Protein AF-A0A959SNE9-F1 (afdb_monomer_lite)

Secondary structure (DSSP, 8-state):
-BHHHHHTSPP-S--EEEEE-TT--EEEEEEHHHHHH--TT--HHHH-B---EEETTSBHHHHHHHHHHSGGG--EEEEETTEEEEEE-HHHHHHHHHHHHHHHHHHHHHHHHHHHHHHHHHHHHHHHHHHHTT-

Foldseek 3Di:
DFLLVLVPDDDDDDQKDWDADPVRHTQAMAGPVCVVVDDPPDDPNNRGDHAAEDERRDDLVVVVVSLVVTVVSDWYFYDDPNDGDDIHGPVSSVVVVVVVVVVVVVVVVVVVVVVVVVVVVVVVVVVVVVVVVVD

Structure (mmCIF, N/CA/C/O backbone):
data_AF-A0A959SNE9-F1
#
_entry.id   AF-A0A959SNE9-F1
#
loop_
_atom_site.group_PDB
_atom_site.id
_atom_site.type_symbol
_atom_site.label_atom_id
_atom_site.label_alt_id
_atom_site.label_comp_id
_atom_site.label_asym_id
_atom_site.label_entity_id
_atom_site.label_seq_id
_atom_site.pdbx_PDB_ins_code
_atom_site.Cartn_x
_atom_site.Cartn_y
_atom_site.Cartn_z
_atom_site.occupancy
_atom_site.B_iso_or_equiv
_atom_site.auth_seq_id
_atom_site.auth_comp_id
_atom_site.auth_asym_id
_atom_site.auth_atom_id
_atom_site.pdbx_PDB_model_num
ATOM 1 N N . LEU A 1 1 ? 5.158 0.482 -13.108 1.00 67.75 1 LEU A N 1
ATOM 2 C CA . LEU A 1 1 ? 5.153 -0.138 -11.775 1.00 67.75 1 LEU A CA 1
ATOM 3 C C . LEU A 1 1 ? 3.877 0.303 -11.096 1.00 67.75 1 LEU A C 1
ATOM 5 O O . LEU A 1 1 ? 3.737 1.492 -10.814 1.00 67.75 1 LEU A O 1
ATOM 9 N N . THR A 1 2 ? 2.923 -0.614 -11.013 1.00 77.50 2 THR A N 1
ATOM 10 C CA . THR A 1 2 ? 1.593 -0.385 -10.426 1.00 77.50 2 THR A CA 1
ATOM 11 C C . THR A 1 2 ? 1.615 -0.739 -8.943 1.00 77.50 2 THR A C 1
ATOM 13 O O . THR A 1 2 ? 2.477 -1.502 -8.500 1.00 77.50 2 THR A O 1
ATOM 16 N N . VAL A 1 3 ? 0.676 -0.206 -8.159 1.00 68.12 3 VAL A N 1
ATOM 17 C CA . VAL A 1 3 ? 0.550 -0.550 -6.728 1.00 68.12 3 VAL A CA 1
ATOM 18 C C . VAL A 1 3 ? 0.358 -2.061 -6.537 1.00 68.12 3 VAL A C 1
ATOM 20 O O . VAL A 1 3 ? 0.965 -2.660 -5.647 1.00 68.12 3 VAL A O 1
ATOM 23 N N . ARG A 1 4 ? -0.390 -2.708 -7.439 1.00 73.94 4 ARG A N 1
ATOM 24 C CA . ARG A 1 4 ? -0.604 -4.163 -7.440 1.00 73.94 4 ARG A CA 1
ATOM 25 C C . ARG A 1 4 ? 0.695 -4.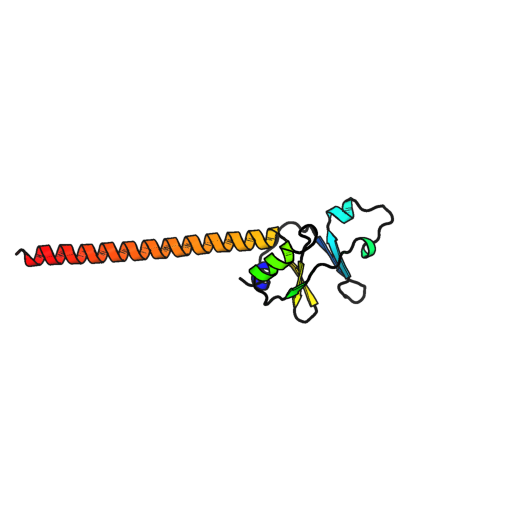975 -7.517 1.00 73.94 4 ARG A C 1
ATOM 27 O O . ARG A 1 4 ? 0.839 -5.970 -6.814 1.00 73.94 4 ARG A O 1
ATOM 34 N N . GLU A 1 5 ? 1.657 -4.547 -8.335 1.00 74.25 5 GLU A N 1
ATOM 35 C CA . GLU A 1 5 ? 2.962 -5.220 -8.461 1.00 74.25 5 GLU A CA 1
ATOM 36 C C . GLU A 1 5 ? 3.803 -5.116 -7.180 1.00 74.25 5 GLU A C 1
ATOM 38 O O . GLU A 1 5 ? 4.604 -6.005 -6.894 1.00 74.25 5 GLU A O 1
ATOM 43 N N . VAL A 1 6 ? 3.628 -4.042 -6.403 1.00 68.19 6 VAL A N 1
ATOM 44 C CA . VAL A 1 6 ? 4.337 -3.839 -5.132 1.00 68.19 6 VAL A CA 1
ATOM 45 C C . VAL A 1 6 ? 3.750 -4.719 -4.029 1.00 68.19 6 VAL A C 1
ATOM 47 O O . VAL A 1 6 ? 4.515 -5.316 -3.275 1.00 68.19 6 VAL A O 1
ATOM 50 N N . LEU A 1 7 ? 2.420 -4.854 -3.974 1.00 66.88 7 LEU A N 1
ATOM 51 C CA . LEU A 1 7 ? 1.730 -5.731 -3.017 1.00 66.88 7 LEU A CA 1
ATOM 52 C C . LEU A 1 7 ? 2.043 -7.219 -3.225 1.00 66.88 7 LEU A C 1
ATOM 54 O O . LEU A 1 7 ? 2.102 -7.973 -2.261 1.00 66.88 7 LEU A O 1
ATOM 58 N N . ALA A 1 8 ? 2.274 -7.646 -4.470 1.00 70.69 8 ALA A N 1
ATOM 59 C CA . ALA A 1 8 ? 2.594 -9.039 -4.792 1.00 70.69 8 ALA A CA 1
ATOM 60 C C . ALA A 1 8 ? 4.011 -9.472 -4.357 1.00 70.69 8 ALA A C 1
ATOM 62 O O . ALA A 1 8 ? 4.352 -10.653 -4.436 1.00 70.69 8 ALA A O 1
ATOM 63 N N . SER A 1 9 ? 4.863 -8.537 -3.924 1.00 61.34 9 SER A N 1
ATOM 64 C CA . SER A 1 9 ? 6.197 -8.852 -3.412 1.00 61.34 9 SER A CA 1
ATOM 65 C C . SER A 1 9 ? 6.105 -9.251 -1.933 1.00 61.34 9 SER A C 1
ATOM 67 O O . SER A 1 9 ? 5.523 -8.494 -1.159 1.00 61.34 9 SER A O 1
ATOM 69 N N . PRO A 1 10 ? 6.725 -10.364 -1.489 1.00 48.47 10 PRO A N 1
ATOM 70 C CA . PRO A 1 10 ? 6.678 -10.768 -0.085 1.00 48.47 10 PRO A CA 1
ATOM 71 C C . PRO A 1 10 ? 7.257 -9.654 0.798 1.00 48.47 10 PRO A C 1
ATOM 73 O O . PRO A 1 10 ? 8.414 -9.244 0.635 1.00 48.47 10 PRO A O 1
ATOM 76 N N . ALA A 1 11 ? 6.423 -9.111 1.685 1.00 53.44 11 ALA A N 1
ATOM 77 C CA . ALA A 1 11 ? 6.784 -8.005 2.556 1.00 53.44 11 ALA A CA 1
ATOM 78 C C . ALA A 1 11 ? 7.439 -8.507 3.851 1.00 53.44 11 ALA A C 1
ATOM 80 O O . ALA A 1 11 ? 7.128 -9.578 4.366 1.00 53.44 11 ALA A O 1
ATOM 81 N N . ALA A 1 12 ? 8.390 -7.703 4.330 1.00 55.19 12 ALA A N 1
ATOM 82 C CA . ALA A 1 12 ? 9.083 -7.864 5.601 1.00 55.19 12 ALA A CA 1
ATOM 83 C C . ALA A 1 12 ? 8.156 -7.546 6.796 1.00 55.19 12 ALA A C 1
ATOM 85 O O . ALA A 1 12 ? 6.993 -7.217 6.585 1.00 55.19 12 ALA A O 1
ATOM 86 N N . ALA A 1 13 ? 8.713 -7.662 8.012 1.00 55.31 13 ALA A N 1
ATOM 87 C CA . ALA A 1 13 ? 8.121 -7.404 9.332 1.00 55.31 13 ALA A CA 1
ATOM 88 C C . ALA A 1 13 ? 6.814 -6.582 9.333 1.00 55.31 13 ALA A C 1
ATOM 90 O O . ALA A 1 13 ? 6.756 -5.461 8.828 1.00 55.31 13 ALA A O 1
ATOM 91 N N . GLN A 1 14 ? 5.764 -7.173 9.906 1.00 65.31 14 GLN A N 1
ATOM 92 C CA . GLN A 1 14 ? 4.437 -6.573 9.995 1.00 65.31 14 GLN A CA 1
ATOM 93 C C . GLN A 1 14 ? 4.425 -5.487 11.076 1.00 65.31 14 GLN A C 1
ATOM 95 O O . GLN A 1 14 ? 4.247 -5.796 12.245 1.00 65.31 14 GLN A O 1
ATOM 100 N N . ASP A 1 15 ? 4.612 -4.225 10.693 1.00 79.94 15 ASP A N 1
ATOM 101 C CA . ASP A 1 15 ? 4.585 -3.092 11.637 1.00 79.94 15 ASP A CA 1
ATOM 102 C C . ASP A 1 15 ? 3.178 -2.497 11.840 1.00 79.94 15 ASP A C 1
ATOM 104 O O . ASP A 1 15 ? 2.982 -1.646 12.708 1.00 79.94 15 ASP A O 1
ATOM 108 N N . HIS A 1 16 ? 2.203 -2.919 11.030 1.00 85.00 16 HIS A N 1
ATOM 109 C CA . HIS A 1 16 ? 0.843 -2.380 11.002 1.00 85.00 16 HIS A CA 1
ATOM 110 C C . HIS A 1 16 ? -0.186 -3.508 10.900 1.00 85.00 16 HIS A C 1
ATOM 112 O O . HIS A 1 16 ? 0.062 -4.517 10.238 1.00 85.00 16 HIS A O 1
ATOM 118 N N . LEU A 1 17 ? -1.344 -3.307 11.524 1.00 84.44 17 LEU A N 1
ATOM 119 C CA . LEU A 1 17 ? -2.475 -4.230 11.547 1.00 84.44 17 LEU A CA 1
ATOM 120 C C . LEU A 1 17 ? -3.724 -3.537 10.996 1.00 84.44 17 LEU A C 1
ATOM 122 O O . LEU A 1 17 ? -3.950 -2.356 11.261 1.00 84.44 17 LEU A O 1
ATOM 126 N N . PHE A 1 18 ? -4.535 -4.285 10.251 1.00 86.94 18 PHE A N 1
ATOM 127 C CA . PHE A 1 18 ? -5.864 -3.841 9.836 1.00 86.94 18 PHE A CA 1
ATOM 128 C C . PHE A 1 18 ? -6.858 -4.089 10.967 1.00 86.94 18 PHE A C 1
ATOM 130 O O . PHE A 1 18 ? -6.847 -5.156 11.581 1.00 86.94 18 PHE A O 1
ATOM 137 N N . VAL A 1 19 ? -7.718 -3.110 11.214 1.00 86.19 19 VAL A N 1
ATOM 138 C CA . VAL A 1 19 ? -8.857 -3.225 12.119 1.00 86.19 19 VAL A CA 1
ATOM 139 C C . VAL A 1 19 ? -10.106 -3.354 11.259 1.00 86.19 19 VAL A C 1
ATOM 141 O O . VAL A 1 19 ? -10.340 -2.538 10.362 1.00 86.19 19 VAL A O 1
ATOM 144 N N . VAL A 1 20 ? -10.863 -4.417 11.505 1.00 86.50 20 VAL A N 1
ATOM 145 C CA . VAL A 1 20 ? -12.131 -4.712 10.839 1.00 86.50 20 VAL A CA 1
ATOM 146 C C . VAL A 1 20 ? -13.198 -4.975 11.892 1.00 86.50 20 VAL A C 1
ATOM 148 O O . VAL A 1 20 ? -12.875 -5.463 12.979 1.00 86.50 20 VAL A O 1
ATOM 151 N N . ASP A 1 21 ? -14.443 -4.645 11.573 1.00 85.69 21 ASP A N 1
ATOM 152 C CA . ASP A 1 21 ? -15.588 -4.956 12.424 1.00 85.69 21 ASP A CA 1
ATOM 153 C C . ASP A 1 21 ? -16.030 -6.430 12.284 1.00 85.69 21 ASP A C 1
ATOM 155 O O . ASP A 1 21 ? -15.456 -7.220 11.527 1.00 85.69 21 ASP A O 1
ATOM 159 N N . GLU A 1 22 ? -17.071 -6.818 13.027 1.00 85.12 22 GLU A N 1
ATOM 160 C CA . GLU A 1 22 ? -17.652 -8.169 12.968 1.00 85.12 22 GLU A CA 1
ATOM 161 C C . GLU A 1 22 ? -18.288 -8.507 11.605 1.00 85.12 22 GLU A C 1
ATOM 163 O O . GLU A 1 22 ? -18.509 -9.681 11.304 1.00 85.12 22 GLU A O 1
ATOM 168 N N . ALA A 1 23 ? -18.577 -7.498 10.780 1.00 85.31 23 ALA A N 1
ATOM 169 C CA . ALA A 1 23 ? -19.104 -7.626 9.425 1.00 85.31 23 ALA A CA 1
ATOM 170 C C . ALA A 1 23 ? -17.997 -7.573 8.351 1.00 85.31 23 ALA A C 1
ATOM 172 O O . ALA A 1 23 ? -18.307 -7.454 7.164 1.00 85.31 23 ALA A O 1
ATOM 173 N N . GLU A 1 24 ? -16.725 -7.672 8.755 1.00 78.56 24 GLU A N 1
ATOM 174 C CA . GLU A 1 24 ? -15.536 -7.550 7.901 1.00 78.56 24 GLU A CA 1
ATOM 175 C C . GLU A 1 24 ? -15.385 -6.172 7.223 1.00 78.56 24 GLU A C 1
ATOM 177 O O . GLU A 1 24 ? -14.611 -6.012 6.273 1.00 78.56 24 GLU A O 1
ATOM 182 N N . ALA A 1 25 ? -16.084 -5.145 7.710 1.00 84.31 25 ALA A N 1
ATOM 183 C CA . ALA A 1 25 ? -15.916 -3.782 7.240 1.00 84.31 25 ALA A CA 1
ATOM 184 C C . ALA A 1 25 ? -14.621 -3.185 7.798 1.00 84.31 25 ALA A C 1
ATOM 186 O O . ALA A 1 25 ? -14.300 -3.297 8.979 1.00 84.31 25 ALA A O 1
ATOM 187 N N . PHE A 1 26 ? -13.860 -2.529 6.927 1.00 86.06 26 PHE A N 1
ATOM 188 C CA . PHE A 1 26 ? -12.593 -1.906 7.285 1.00 86.06 26 PHE A CA 1
ATOM 189 C C . PHE A 1 26 ? -12.802 -0.637 8.124 1.00 86.06 26 PHE A C 1
ATOM 191 O O . PHE A 1 26 ? -13.356 0.347 7.632 1.00 86.06 26 PHE A O 1
ATOM 198 N N . GLU A 1 27 ? -12.302 -0.642 9.362 1.00 87.12 27 GLU A N 1
ATOM 199 C CA . GLU A 1 27 ? -12.416 0.485 10.300 1.00 87.12 27 GLU A CA 1
ATOM 200 C C . GLU A 1 27 ? -11.135 1.325 10.399 1.00 87.12 27 GLU A C 1
ATOM 202 O O . GLU A 1 27 ? -11.187 2.494 10.781 1.00 87.12 27 GLU A O 1
ATOM 207 N N . GLY A 1 28 ? -9.978 0.772 10.024 1.00 88.00 28 GLY A N 1
ATOM 208 C CA . GLY A 1 28 ? -8.731 1.531 9.973 1.00 88.00 28 GLY A CA 1
ATOM 209 C C . GLY A 1 28 ? -7.478 0.687 10.154 1.00 88.00 28 GLY A C 1
ATOM 210 O O . GLY A 1 28 ? -7.490 -0.540 10.064 1.00 88.00 28 GLY A O 1
ATOM 211 N N . VAL A 1 29 ? -6.359 1.364 10.395 1.00 89.56 29 VAL A N 1
ATOM 212 C CA . VAL A 1 29 ? -5.046 0.743 10.594 1.00 89.56 29 VAL A CA 1
ATOM 213 C C . VAL A 1 29 ? -4.482 1.182 11.932 1.00 89.56 29 VAL A C 1
ATOM 215 O O . VAL A 1 29 ? -4.576 2.352 12.296 1.00 89.56 29 VAL A O 1
ATOM 218 N N . VAL A 1 30 ? -3.854 0.248 12.641 1.00 89.31 30 VAL A N 1
ATOM 219 C CA . VAL A 1 30 ? -3.115 0.521 13.875 1.00 89.31 30 VAL A CA 1
ATOM 220 C C . VAL A 1 30 ? -1.667 0.067 13.718 1.00 89.31 30 VAL A C 1
ATOM 222 O O . VAL A 1 30 ? -1.401 -0.993 13.144 1.00 89.31 30 VAL A O 1
ATOM 225 N N . SER A 1 31 ? -0.709 0.861 14.196 1.00 88.38 31 SER A N 1
ATOM 226 C CA . SER A 1 31 ? 0.689 0.429 14.222 1.00 88.38 31 SER A CA 1
ATOM 227 C C . SER A 1 31 ? 0.977 -0.412 15.469 1.00 88.38 31 SER A C 1
ATOM 229 O O . SER A 1 31 ? 0.392 -0.214 16.537 1.00 88.38 31 SER A O 1
ATOM 231 N N . LEU A 1 32 ? 1.928 -1.344 15.373 1.00 85.38 32 LEU A N 1
ATOM 232 C CA . LEU A 1 32 ? 2.404 -2.079 16.550 1.00 85.38 32 LEU A CA 1
ATOM 233 C C . LEU A 1 32 ? 3.032 -1.149 17.596 1.00 85.38 32 LEU A C 1
ATOM 235 O O . LEU A 1 32 ? 3.033 -1.472 18.782 1.00 85.38 32 LEU A O 1
ATOM 239 N N . ALA A 1 33 ? 3.581 -0.008 17.174 1.00 84.06 33 ALA A N 1
ATOM 240 C CA . ALA A 1 33 ? 4.127 0.984 18.091 1.00 84.06 33 ALA A CA 1
ATOM 241 C C . ALA A 1 33 ? 3.016 1.624 18.935 1.00 84.06 33 ALA A C 1
ATOM 243 O O . ALA A 1 33 ? 3.168 1.717 20.152 1.00 84.06 33 ALA A O 1
ATOM 244 N N . ASP A 1 34 ? 1.891 1.980 18.314 1.00 85.94 34 ASP A N 1
ATOM 245 C CA . ASP A 1 34 ? 0.738 2.557 19.014 1.00 85.94 34 ASP A CA 1
ATOM 246 C C . ASP A 1 34 ? 0.142 1.553 19.998 1.00 85.94 34 ASP A C 1
ATOM 248 O O . ASP A 1 34 ? -0.123 1.902 21.143 1.00 85.94 34 ASP A O 1
ATOM 252 N N . LEU A 1 35 ? 0.047 0.277 19.611 1.00 84.50 35 LEU A N 1
ATOM 253 C CA . LEU A 1 35 ? -0.404 -0.793 20.508 1.00 84.50 35 LEU A CA 1
ATOM 254 C C . LEU A 1 35 ? 0.509 -0.988 21.719 1.00 84.50 35 LEU A C 1
ATOM 256 O O . LEU A 1 35 ? 0.032 -1.249 22.818 1.00 84.50 35 LEU A O 1
ATOM 260 N N . ARG A 1 36 ? 1.827 -0.874 21.535 1.00 84.81 36 ARG A N 1
ATOM 261 C CA . ARG A 1 36 ? 2.796 -1.030 22.631 1.00 84.81 36 ARG A CA 1
ATOM 262 C C . ARG A 1 36 ? 2.797 0.147 23.600 1.00 84.81 36 ARG A C 1
ATOM 264 O O . ARG A 1 36 ? 3.176 -0.042 24.752 1.00 84.81 36 ARG A O 1
ATOM 271 N N . ASN A 1 37 ? 2.420 1.328 23.124 1.00 85.81 37 ASN A N 1
ATOM 272 C CA . ASN A 1 37 ? 2.377 2.559 23.909 1.00 85.81 37 ASN A CA 1
ATOM 273 C C . ASN A 1 37 ? 0.962 2.896 24.405 1.00 85.81 37 ASN A C 1
ATOM 275 O O . ASN A 1 37 ? 0.780 3.928 25.046 1.00 85.81 37 ASN A O 1
ATOM 279 N N . ALA A 1 38 ? -0.028 2.061 24.089 1.00 85.12 38 ALA A N 1
ATOM 280 C CA . ALA A 1 38 ? -1.413 2.284 24.453 1.00 85.12 38 ALA A CA 1
ATOM 281 C C . ALA A 1 38 ? -1.630 2.161 25.968 1.00 85.12 38 ALA A C 1
ATOM 283 O O . ALA A 1 38 ? -1.086 1.271 26.626 1.00 85.12 38 ALA A O 1
ATOM 284 N N . ASP A 1 39 ? -2.486 3.029 26.508 1.00 86.12 39 ASP A N 1
ATOM 285 C CA . ASP A 1 39 ? -2.958 2.910 27.883 1.00 86.12 39 ASP A CA 1
ATOM 286 C C . ASP A 1 39 ? -3.773 1.623 28.066 1.00 86.12 39 ASP A C 1
ATOM 288 O O . ASP A 1 39 ? -4.469 1.170 27.159 1.00 86.12 39 ASP A O 1
ATOM 292 N N . ALA A 1 40 ? -3.760 1.060 29.277 1.00 77.12 40 ALA A N 1
ATOM 293 C CA . ALA A 1 40 ? -4.422 -0.213 29.588 1.00 77.12 40 ALA A CA 1
ATOM 294 C C . ALA A 1 40 ? -5.951 -0.231 29.343 1.00 77.12 40 ALA A C 1
ATOM 296 O O . ALA A 1 40 ? -6.555 -1.300 29.359 1.00 77.12 40 ALA A O 1
ATOM 297 N N . GLY A 1 41 ? -6.577 0.934 29.138 1.00 78.25 41 GLY A N 1
ATOM 298 C CA . GLY A 1 41 ? -7.997 1.078 28.800 1.00 78.25 41 GLY A CA 1
ATOM 299 C C . GLY A 1 41 ? -8.283 1.458 27.343 1.00 78.25 41 GLY A C 1
ATOM 300 O O . GLY A 1 41 ? -9.449 1.638 26.995 1.00 78.25 41 GLY A O 1
ATOM 301 N N . ALA A 1 42 ? -7.261 1.618 26.498 1.00 81.50 42 ALA A N 1
ATOM 302 C CA . ALA A 1 42 ? -7.447 1.966 25.094 1.00 81.50 42 ALA A CA 1
ATOM 303 C C . ALA A 1 42 ? -8.019 0.776 24.310 1.00 81.50 42 ALA A C 1
ATOM 305 O O . ALA A 1 42 ? -7.589 -0.367 24.471 1.00 81.50 42 ALA A O 1
ATOM 306 N N . THR A 1 43 ? -8.986 1.044 23.435 1.00 84.88 43 THR A N 1
ATOM 307 C CA . THR A 1 43 ? -9.556 0.031 22.540 1.00 84.88 43 THR A CA 1
ATOM 308 C C . THR A 1 43 ? -8.908 0.117 21.163 1.00 84.88 43 THR A C 1
ATOM 310 O O . THR A 1 43 ? -8.418 1.174 20.758 1.00 84.88 43 THR A O 1
ATOM 313 N N . LEU A 1 44 ? -8.952 -0.976 20.396 1.00 82.62 44 LEU A N 1
ATOM 314 C CA . LEU A 1 44 ? -8.469 -0.975 19.010 1.00 82.62 44 LEU A CA 1
ATOM 315 C C . LEU A 1 44 ? -9.169 0.094 18.163 1.00 82.62 44 LEU A C 1
ATOM 317 O O . LEU A 1 44 ? -8.501 0.777 17.399 1.00 82.62 44 LEU A O 1
ATOM 321 N N . ALA A 1 45 ? -10.470 0.308 18.376 1.00 81.44 45 ALA A N 1
ATOM 322 C CA . ALA A 1 45 ? -11.236 1.350 17.697 1.00 81.44 45 ALA A CA 1
ATOM 323 C C . ALA A 1 45 ? -10.709 2.767 17.990 1.00 81.44 45 ALA A C 1
ATOM 325 O O . ALA A 1 45 ? -10.690 3.612 17.104 1.00 81.44 45 ALA A O 1
ATOM 326 N N . THR A 1 46 ? -10.241 3.036 19.216 1.00 84.62 46 THR A N 1
ATOM 327 C CA . THR A 1 46 ? -9.661 4.349 19.565 1.00 84.62 46 THR A CA 1
ATOM 328 C C . THR A 1 46 ? -8.252 4.562 19.020 1.00 84.62 46 THR A C 1
ATOM 330 O O . THR A 1 46 ? -7.827 5.704 18.866 1.00 84.62 46 THR A O 1
ATOM 333 N N . LEU A 1 47 ? -7.527 3.477 18.744 1.00 85.12 47 LEU A N 1
ATOM 334 C CA . LEU A 1 47 ? -6.165 3.511 18.205 1.00 85.12 47 LEU A CA 1
ATOM 335 C C . LEU A 1 47 ? -6.139 3.425 16.674 1.00 85.12 47 LEU A C 1
ATOM 337 O O . LEU A 1 47 ? -5.134 3.774 16.058 1.00 85.12 47 LEU A O 1
ATOM 341 N N . ALA A 1 48 ? -7.219 2.940 16.060 1.00 87.38 48 ALA A N 1
ATOM 342 C CA . ALA A 1 48 ? -7.341 2.816 14.620 1.00 87.38 48 ALA A CA 1
ATOM 343 C C . ALA A 1 48 ? -7.404 4.200 13.969 1.00 87.38 48 ALA A C 1
ATOM 345 O O . ALA A 1 48 ? -8.236 5.043 14.304 1.00 87.38 48 ALA A O 1
ATOM 346 N N . VAL A 1 49 ? -6.533 4.419 12.989 1.00 87.75 49 VAL A N 1
ATOM 347 C CA . VAL A 1 49 ? -6.544 5.618 12.153 1.00 87.75 49 VAL A CA 1
ATOM 348 C C . VAL A 1 49 ? -6.966 5.211 10.755 1.00 87.75 49 VAL A C 1
ATOM 350 O O . VAL A 1 49 ? -6.434 4.249 10.203 1.00 87.75 49 VAL A O 1
ATOM 353 N N . MET A 1 50 ? -7.905 5.950 10.165 1.00 88.06 50 MET A N 1
ATOM 354 C CA . MET A 1 50 ? -8.309 5.738 8.779 1.00 88.06 50 MET A CA 1
ATOM 355 C C . MET A 1 50 ? -7.228 6.307 7.845 1.00 88.06 50 MET A C 1
ATOM 357 O O . MET A 1 50 ? -7.070 7.531 7.775 1.00 88.06 50 MET A O 1
ATOM 361 N N . PRO A 1 51 ? -6.449 5.462 7.146 1.00 87.38 51 PRO A N 1
ATOM 362 C CA . PRO A 1 51 ? -5.414 5.946 6.248 1.00 87.38 51 PRO A CA 1
ATOM 363 C C . PRO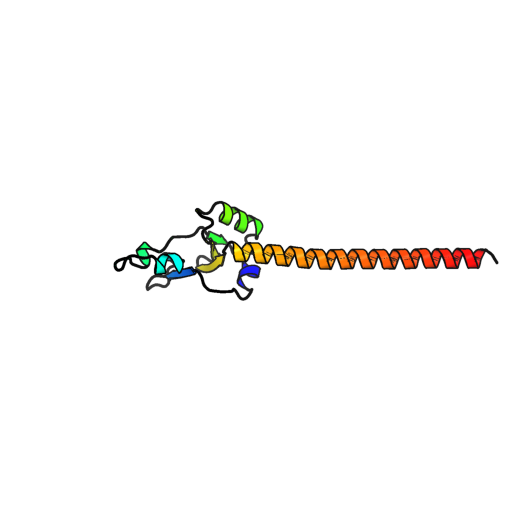 A 1 51 ? -6.027 6.552 4.983 1.00 87.38 51 PRO A C 1
ATOM 365 O O . PRO A 1 51 ? -7.154 6.243 4.589 1.00 87.38 51 PRO A O 1
ATOM 368 N N . GLN A 1 52 ? -5.240 7.370 4.287 1.00 89.12 52 GLN A N 1
ATOM 369 C CA . GLN A 1 52 ? -5.573 7.748 2.916 1.00 89.12 52 GLN A CA 1
ATOM 370 C C . GLN A 1 52 ? -5.569 6.513 2.007 1.00 89.12 52 GLN A C 1
ATOM 372 O O . GLN A 1 52 ? -4.857 5.537 2.258 1.00 89.12 52 GLN A O 1
ATOM 377 N N . THR A 1 53 ? -6.375 6.557 0.948 1.00 89.75 53 THR A N 1
ATOM 378 C CA . THR A 1 53 ? -6.592 5.417 0.056 1.00 89.75 53 THR A CA 1
ATOM 379 C C . THR A 1 53 ? -5.984 5.651 -1.320 1.00 89.75 53 THR A C 1
ATOM 381 O O . THR A 1 53 ? -5.944 6.774 -1.818 1.00 89.75 53 THR A O 1
ATOM 384 N N . VAL A 1 54 ? -5.513 4.571 -1.940 1.00 90.38 54 VAL A N 1
ATOM 385 C CA . VAL A 1 54 ? -5.040 4.543 -3.330 1.00 90.38 54 VAL A CA 1
ATOM 386 C C . VAL A 1 54 ? -5.589 3.315 -4.049 1.00 90.38 54 VAL A C 1
ATOM 388 O O . VAL A 1 54 ? -5.777 2.258 -3.444 1.00 90.38 54 VAL A O 1
ATOM 391 N N . GLY A 1 55 ? -5.849 3.437 -5.346 1.00 89.94 55 GLY A N 1
ATOM 392 C CA . GLY A 1 55 ? -6.337 2.339 -6.172 1.00 89.94 55 GLY A CA 1
ATOM 393 C C . GLY A 1 55 ? -5.216 1.401 -6.621 1.00 89.94 55 GLY A C 1
ATOM 394 O O . GLY A 1 55 ? -4.065 1.801 -6.801 1.00 89.94 55 GLY A O 1
ATOM 395 N N . THR A 1 56 ? -5.544 0.139 -6.903 1.00 87.81 56 THR A N 1
ATOM 396 C CA . THR A 1 56 ? -4.565 -0.836 -7.435 1.00 87.81 56 THR A CA 1
ATOM 397 C C . THR A 1 56 ? -3.992 -0.465 -8.800 1.00 87.81 56 THR A C 1
ATOM 399 O O . THR A 1 56 ? -2.875 -0.875 -9.141 1.00 87.81 56 THR A O 1
ATOM 402 N N . ARG A 1 57 ? -4.762 0.295 -9.585 1.00 86.62 57 ARG A N 1
ATOM 403 C CA . ARG A 1 57 ? -4.405 0.769 -10.930 1.00 86.62 57 ARG A CA 1
ATOM 404 C C . ARG A 1 57 ? -3.625 2.080 -10.921 1.00 86.62 57 ARG A C 1
ATOM 406 O O . ARG A 1 57 ? -3.115 2.461 -11.974 1.00 86.62 57 ARG A O 1
ATOM 413 N N . ASP A 1 58 ? -3.509 2.733 -9.767 1.00 87.00 58 ASP A N 1
ATOM 414 C CA . ASP A 1 58 ? -2.723 3.950 -9.654 1.00 87.00 58 ASP A CA 1
ATOM 415 C C . ASP A 1 58 ? -1.240 3.648 -9.865 1.00 87.00 58 ASP A C 1
ATOM 417 O O . ASP A 1 58 ? -0.723 2.554 -9.588 1.00 87.00 58 ASP A O 1
ATOM 421 N N . ASP A 1 59 ? -0.539 4.640 -10.405 1.00 87.19 59 ASP A N 1
ATOM 422 C CA . ASP A 1 59 ? 0.897 4.542 -10.560 1.00 87.19 59 ASP A CA 1
ATOM 423 C C . ASP A 1 59 ? 1.614 4.768 -9.213 1.00 87.19 59 ASP A C 1
ATOM 425 O O . ASP A 1 59 ? 1.113 5.397 -8.276 1.00 87.19 59 ASP A O 1
ATOM 429 N N . LEU A 1 60 ? 2.840 4.248 -9.111 1.00 85.62 60 LEU A N 1
ATOM 430 C CA . LEU A 1 60 ? 3.650 4.401 -7.901 1.00 85.62 60 LEU A CA 1
ATOM 431 C C . LEU A 1 60 ? 4.013 5.871 -7.600 1.00 85.62 60 LEU A C 1
ATOM 433 O O . LEU A 1 60 ? 4.388 6.192 -6.474 1.00 85.62 60 LEU A O 1
ATOM 437 N N . ARG A 1 61 ? 3.954 6.770 -8.591 1.00 86.31 61 ARG A N 1
ATOM 438 C CA . ARG A 1 61 ? 4.271 8.193 -8.406 1.00 86.31 61 ARG A CA 1
ATOM 439 C C . ARG A 1 61 ? 3.133 8.894 -7.666 1.00 86.31 61 ARG A C 1
ATOM 441 O O . ARG A 1 61 ? 3.417 9.631 -6.729 1.00 86.31 61 ARG A O 1
ATOM 448 N N . THR A 1 62 ? 1.893 8.633 -8.053 1.00 87.50 62 THR A N 1
ATOM 449 C CA . THR A 1 62 ? 0.673 9.081 -7.386 1.00 87.50 62 THR A CA 1
ATOM 450 C C . THR A 1 62 ? 0.647 8.548 -5.965 1.00 87.50 62 THR A C 1
ATOM 452 O O . THR A 1 62 ? 0.564 9.339 -5.033 1.00 87.50 62 THR A O 1
ATOM 455 N N . ALA A 1 63 ? 0.876 7.245 -5.776 1.00 87.25 63 ALA A N 1
ATOM 456 C CA . ALA A 1 63 ? 0.917 6.657 -4.439 1.00 87.25 63 ALA A CA 1
ATOM 457 C C . ALA A 1 63 ? 2.027 7.257 -3.551 1.00 87.25 63 ALA A C 1
ATOM 459 O O . ALA A 1 63 ? 1.812 7.512 -2.371 1.00 87.25 63 ALA A O 1
ATOM 460 N N . ALA A 1 64 ? 3.209 7.547 -4.107 1.00 86.75 64 ALA A N 1
ATOM 461 C CA . ALA A 1 64 ? 4.267 8.246 -3.373 1.00 86.75 64 ALA A CA 1
ATOM 462 C C . ALA A 1 64 ? 3.892 9.700 -3.031 1.00 86.75 64 ALA A C 1
ATOM 464 O O . ALA A 1 64 ? 4.279 10.203 -1.978 1.00 86.75 64 ALA A O 1
ATOM 465 N N . GLY A 1 65 ? 3.153 10.370 -3.919 1.00 86.69 65 GLY A N 1
ATOM 466 C CA . GLY A 1 65 ? 2.643 11.721 -3.707 1.00 86.69 65 GLY A CA 1
ATOM 467 C C . GLY A 1 65 ? 1.623 11.786 -2.574 1.00 86.69 65 GLY A C 1
ATOM 468 O O . GLY A 1 65 ? 1.755 12.644 -1.705 1.00 86.69 65 GLY A O 1
ATOM 469 N N . GLU A 1 66 ? 0.663 10.861 -2.547 1.00 88.25 66 GLU A N 1
ATOM 470 C CA . GLU A 1 66 ? -0.306 10.740 -1.449 1.00 88.25 66 GLU A CA 1
ATOM 471 C C . GLU A 1 66 ? 0.397 10.402 -0.132 1.00 88.25 66 GLU A C 1
ATOM 473 O O . GLU A 1 66 ? 0.171 11.046 0.888 1.00 88.25 66 GLU A O 1
ATOM 478 N N . LEU A 1 67 ? 1.373 9.492 -0.160 1.00 87.81 67 LEU A N 1
ATOM 479 C CA . LEU A 1 67 ? 2.119 9.123 1.040 1.00 87.81 67 LEU A CA 1
ATOM 480 C C . LEU A 1 67 ? 2.913 10.304 1.627 1.00 87.81 67 LEU A C 1
ATOM 482 O O . LEU A 1 67 ? 2.996 10.438 2.843 1.00 87.81 67 LEU A O 1
ATOM 486 N N . ALA A 1 68 ? 3.452 11.187 0.782 1.00 85.00 68 ALA A N 1
ATOM 487 C CA . ALA A 1 68 ? 4.135 12.406 1.220 1.00 85.00 68 ALA A CA 1
ATOM 488 C C . ALA A 1 68 ? 3.179 13.485 1.766 1.00 85.00 68 ALA A C 1
ATOM 490 O O . ALA A 1 68 ? 3.614 14.392 2.475 1.00 85.00 68 ALA A O 1
ATOM 491 N N . ARG A 1 69 ? 1.890 13.419 1.412 1.00 86.12 69 ARG A N 1
ATOM 492 C CA . ARG A 1 69 ? 0.834 14.296 1.945 1.00 86.12 69 ARG A CA 1
ATOM 493 C C . ARG A 1 69 ? 0.196 13.730 3.210 1.00 86.12 69 ARG A C 1
ATOM 495 O O . ARG A 1 69 ? -0.424 14.486 3.956 1.00 86.12 69 ARG A O 1
ATOM 502 N N . SER A 1 70 ? 0.350 12.431 3.447 1.00 81.69 70 SER A N 1
ATOM 503 C CA . SER A 1 70 ? -0.133 11.758 4.644 1.00 81.69 70 SER A CA 1
ATOM 504 C C . SER A 1 70 ? 0.565 12.309 5.900 1.00 81.69 70 SER A C 1
ATOM 506 O O . SER A 1 70 ? 1.800 12.403 5.933 1.00 81.69 70 SER A O 1
ATOM 508 N N . PRO A 1 71 ? -0.184 12.675 6.957 1.00 74.31 71 PRO A N 1
ATOM 509 C CA . PRO A 1 71 ? 0.390 13.141 8.214 1.00 74.31 71 PRO A CA 1
ATOM 510 C C . PRO A 1 71 ? 1.397 12.127 8.771 1.00 74.31 71 PRO A C 1
ATOM 512 O O . PRO A 1 71 ? 1.101 10.941 8.894 1.00 74.31 71 PRO A O 1
ATOM 515 N N . GLY A 1 72 ? 2.613 12.584 9.079 1.00 73.38 72 GLY A N 1
ATOM 516 C CA . GLY A 1 72 ? 3.665 11.723 9.632 1.00 73.38 72 GLY A CA 1
ATOM 517 C C . GLY A 1 72 ? 4.185 10.634 8.683 1.00 73.38 72 GLY A C 1
ATOM 518 O O . GLY A 1 72 ? 4.874 9.728 9.145 1.00 73.38 72 GLY A O 1
ATOM 519 N N . ASN A 1 73 ? 3.894 10.714 7.377 1.00 72.25 73 ASN A N 1
ATOM 520 C CA . ASN A 1 73 ? 4.139 9.640 6.403 1.00 72.25 73 ASN A CA 1
ATOM 521 C C . ASN A 1 73 ? 3.435 8.327 6.785 1.00 72.25 73 ASN A C 1
ATOM 523 O O . ASN A 1 73 ? 3.983 7.237 6.586 1.00 72.25 73 ASN A O 1
ATOM 527 N N . GLY A 1 74 ? 2.233 8.448 7.359 1.00 80.38 74 GLY A N 1
ATOM 528 C CA . GLY A 1 74 ? 1.380 7.315 7.687 1.00 80.38 74 GLY A CA 1
ATOM 529 C C . GLY A 1 74 ? 1.101 6.436 6.463 1.00 80.38 74 GLY A C 1
ATOM 530 O O . GLY A 1 74 ? 1.189 6.900 5.319 1.00 80.38 74 GLY A O 1
ATOM 531 N N . PRO A 1 75 ? 0.782 5.155 6.683 1.00 87.62 75 PRO A N 1
ATOM 532 C CA . PRO A 1 75 ? 0.560 4.214 5.598 1.00 87.62 75 PRO A CA 1
ATOM 533 C C . PRO A 1 75 ? -0.655 4.597 4.741 1.00 87.62 75 PRO A C 1
ATOM 535 O O . PRO A 1 75 ? -1.551 5.309 5.190 1.00 87.62 75 PRO A O 1
ATOM 538 N N . LEU A 1 76 ? -0.701 4.074 3.516 1.00 88.69 76 LEU A N 1
ATOM 539 C CA . LEU A 1 76 ? -1.850 4.186 2.617 1.00 88.69 76 LEU A CA 1
ATOM 540 C C . LEU A 1 76 ? -2.577 2.846 2.513 1.00 88.69 76 LEU A C 1
ATOM 542 O O . LEU A 1 76 ? -1.930 1.813 2.328 1.00 88.69 76 LEU A O 1
ATOM 546 N N . ALA A 1 77 ? -3.906 2.855 2.565 1.00 8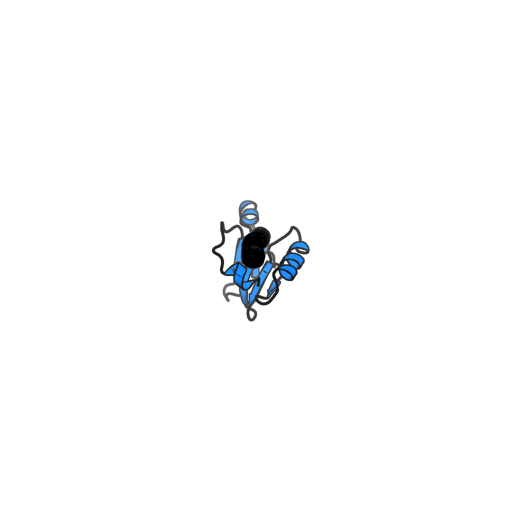9.62 77 ALA A N 1
ATOM 547 C CA . ALA A 1 77 ? -4.716 1.681 2.251 1.00 89.62 77 ALA A CA 1
ATOM 548 C C . ALA A 1 77 ? -4.862 1.522 0.735 1.00 89.62 77 ALA A C 1
ATOM 550 O O . ALA A 1 77 ? -5.151 2.477 0.014 1.00 89.62 77 ALA A O 1
ATOM 551 N N . VAL A 1 78 ? -4.679 0.301 0.247 1.00 89.69 78 VAL A N 1
ATOM 552 C CA . VAL A 1 78 ? -4.878 -0.032 -1.163 1.00 89.69 78 VAL A CA 1
ATOM 553 C C . VAL A 1 78 ? -6.267 -0.620 -1.339 1.00 89.69 78 VAL A C 1
ATOM 555 O O . VAL A 1 78 ? -6.588 -1.628 -0.711 1.00 89.69 78 VAL A O 1
ATOM 558 N N . VAL A 1 79 ? -7.063 -0.006 -2.210 1.00 88.88 79 VAL A N 1
ATOM 559 C CA . VAL A 1 79 ? -8.456 -0.385 -2.461 1.00 88.88 79 VAL A CA 1
ATOM 560 C C . VAL A 1 79 ? -8.603 -0.978 -3.864 1.00 88.88 79 VAL A C 1
ATOM 562 O O . VAL A 1 79 ? -8.109 -0.419 -4.848 1.00 88.88 79 VAL A O 1
ATOM 565 N N . GLU A 1 80 ? -9.308 -2.102 -3.960 1.00 88.44 80 GLU A N 1
ATOM 566 C CA . GLU A 1 80 ? -9.770 -2.714 -5.209 1.00 88.44 80 GLU A CA 1
ATOM 567 C C . GLU A 1 80 ? -11.257 -3.041 -5.061 1.00 88.44 80 GLU A C 1
ATOM 569 O O . GLU A 1 80 ? -11.652 -3.629 -4.062 1.00 88.44 80 GLU A O 1
ATOM 574 N N . ASP A 1 81 ? -12.086 -2.606 -6.013 1.00 84.38 81 ASP A N 1
ATOM 575 C CA . ASP A 1 81 ? -13.533 -2.872 -6.026 1.00 84.38 81 ASP A CA 1
ATOM 576 C C . ASP A 1 81 ? -14.250 -2.575 -4.686 1.00 84.38 81 ASP A C 1
ATOM 578 O O . ASP A 1 81 ? -15.116 -3.319 -4.243 1.00 84.38 81 ASP A O 1
ATOM 582 N N . HIS A 1 82 ? -13.893 -1.448 -4.053 1.00 80.44 82 HIS A N 1
ATOM 583 C CA . HIS A 1 82 ? -14.385 -0.987 -2.740 1.00 80.44 82 HIS A CA 1
ATOM 584 C C . HIS A 1 82 ? -13.933 -1.808 -1.523 1.00 80.44 82 HIS A C 1
ATOM 586 O O . HIS A 1 82 ? -14.356 -1.523 -0.404 1.00 80.44 82 HIS A O 1
ATOM 592 N N . THR A 1 83 ? -13.021 -2.756 -1.706 1.00 83.56 83 THR A N 1
ATOM 593 C CA . THR A 1 83 ? -12.430 -3.549 -0.627 1.00 83.56 83 THR A CA 1
ATOM 594 C C . THR A 1 83 ? -10.972 -3.156 -0.412 1.00 83.56 83 THR A C 1
ATOM 596 O O . THR A 1 83 ? -10.217 -2.963 -1.365 1.00 83.56 83 THR A O 1
ATOM 599 N N . VAL A 1 84 ? -10.549 -3.037 0.849 1.00 87.19 84 VAL A N 1
ATOM 600 C CA . VAL A 1 84 ? -9.132 -2.839 1.181 1.00 87.19 84 VAL A CA 1
ATOM 601 C C . VAL A 1 84 ? -8.402 -4.168 1.029 1.00 87.19 84 VAL A C 1
ATOM 603 O O . VAL A 1 84 ? -8.696 -5.126 1.735 1.00 87.19 84 VAL A O 1
ATOM 606 N N . ILE A 1 85 ? -7.436 -4.224 0.116 1.00 86.56 85 ILE A N 1
ATOM 607 C CA . ILE A 1 85 ? -6.682 -5.448 -0.195 1.00 86.56 85 ILE A CA 1
ATOM 608 C C . ILE A 1 85 ? -5.246 -5.426 0.338 1.00 86.56 85 ILE A C 1
ATOM 610 O O . ILE A 1 85 ? -4.527 -6.420 0.242 1.00 86.56 85 ILE A O 1
ATOM 614 N N . GLY A 1 86 ? -4.778 -4.283 0.846 1.00 86.00 86 GLY A N 1
ATOM 615 C CA . GLY A 1 86 ? -3.394 -4.155 1.282 1.00 86.00 86 GLY A CA 1
ATOM 616 C C . GLY A 1 86 ? -3.022 -2.783 1.821 1.00 86.00 86 GLY A C 1
ATOM 617 O O . GLY A 1 86 ? -3.828 -1.856 1.853 1.00 86.00 86 GLY A O 1
ATOM 618 N N . LEU A 1 87 ? -1.764 -2.677 2.250 1.00 88.31 87 LEU A N 1
ATOM 619 C CA . LEU A 1 87 ? -1.190 -1.466 2.823 1.00 88.31 87 LEU A CA 1
ATOM 620 C C . LEU A 1 87 ? 0.109 -1.109 2.107 1.00 88.31 87 LEU A C 1
ATOM 622 O O . LEU A 1 87 ? 0.984 -1.955 1.894 1.00 88.31 87 LEU A O 1
ATOM 626 N N . LEU A 1 88 ? 0.263 0.165 1.775 1.00 88.31 88 LEU A N 1
ATOM 627 C CA . LEU A 1 88 ? 1.471 0.708 1.185 1.00 88.31 88 LEU A CA 1
ATOM 628 C C . LEU A 1 88 ? 2.160 1.637 2.187 1.00 88.31 88 LEU A C 1
ATOM 630 O O . LEU A 1 88 ? 1.610 2.649 2.606 1.00 88.31 88 LEU A O 1
ATOM 634 N N . THR A 1 89 ? 3.387 1.287 2.558 1.00 87.69 89 THR A N 1
ATOM 635 C CA . THR A 1 89 ? 4.222 2.062 3.480 1.00 87.69 89 THR A CA 1
ATOM 636 C C . THR A 1 89 ? 5.383 2.720 2.732 1.00 87.69 89 THR A C 1
ATOM 638 O O . THR A 1 89 ? 5.753 2.296 1.630 1.00 87.69 89 THR A O 1
ATOM 641 N N . LEU A 1 90 ? 6.019 3.727 3.340 1.00 85.31 90 LEU A N 1
ATOM 642 C CA 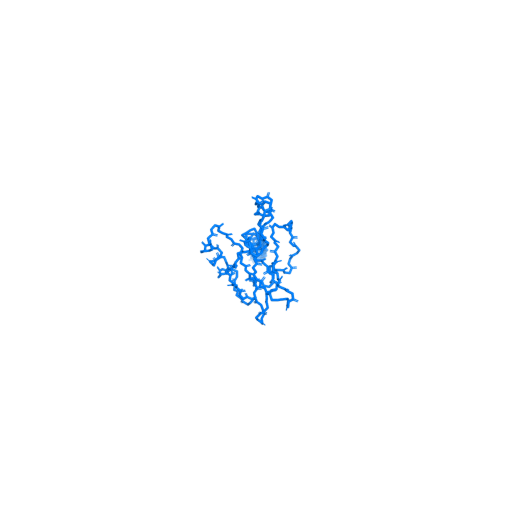. LEU A 1 90 ? 7.196 4.380 2.757 1.00 85.31 90 LEU A CA 1
ATOM 643 C C . LEU A 1 90 ? 8.315 3.377 2.400 1.00 85.31 90 LEU A C 1
ATOM 645 O O . LEU A 1 90 ? 8.822 3.443 1.276 1.00 85.31 90 LEU A O 1
ATOM 649 N N . PRO A 1 91 ? 8.682 2.404 3.267 1.00 85.44 91 PRO A N 1
ATOM 650 C CA . PRO A 1 91 ? 9.655 1.374 2.908 1.00 85.44 91 PRO A CA 1
ATOM 651 C C . PRO A 1 91 ? 9.275 0.567 1.660 1.00 85.44 91 PRO A C 1
ATOM 653 O O . PRO A 1 91 ? 10.156 0.267 0.849 1.00 85.44 91 PRO A O 1
ATOM 656 N N . ASN A 1 92 ? 7.989 0.245 1.470 1.00 85.62 92 ASN A N 1
ATOM 657 C CA . ASN A 1 92 ? 7.511 -0.486 0.290 1.00 85.62 92 ASN A CA 1
ATOM 658 C C . ASN A 1 92 ? 7.730 0.335 -0.985 1.00 85.62 92 ASN A C 1
ATOM 660 O O . ASN A 1 92 ? 8.283 -0.170 -1.966 1.00 85.62 92 ASN A O 1
ATOM 664 N N . VAL A 1 93 ? 7.371 1.621 -0.945 1.00 85.62 93 VAL A N 1
ATOM 665 C CA . VAL A 1 93 ? 7.564 2.556 -2.062 1.00 85.62 93 VAL A CA 1
ATOM 666 C C . VAL A 1 93 ? 9.049 2.707 -2.393 1.00 85.62 93 VAL A C 1
ATOM 668 O O . VAL A 1 93 ? 9.447 2.533 -3.546 1.00 85.62 93 VAL A O 1
ATOM 671 N N . LEU A 1 94 ? 9.896 2.962 -1.392 1.00 85.12 94 LEU A N 1
ATOM 672 C CA . LEU A 1 94 ? 11.341 3.127 -1.585 1.00 85.12 94 LEU A CA 1
ATOM 673 C C . LEU A 1 94 ? 11.998 1.864 -2.150 1.00 85.12 94 LEU A C 1
ATOM 675 O O . LEU A 1 94 ? 12.842 1.950 -3.045 1.00 85.12 94 LEU A O 1
ATOM 679 N N . ARG A 1 95 ? 11.592 0.683 -1.671 1.00 85.38 95 ARG A N 1
ATOM 680 C CA . ARG A 1 95 ? 12.079 -0.603 -2.187 1.00 85.38 95 ARG A CA 1
ATOM 681 C C . ARG A 1 95 ? 11.691 -0.793 -3.652 1.00 85.38 95 ARG A C 1
ATOM 683 O O . ARG A 1 95 ? 12.536 -1.193 -4.453 1.00 85.38 95 ARG A O 1
ATOM 690 N N . ALA A 1 96 ? 10.453 -0.470 -4.018 1.00 84.88 96 ALA A N 1
ATOM 691 C CA . ALA A 1 96 ? 9.989 -0.548 -5.400 1.00 84.88 96 ALA A CA 1
ATOM 692 C C . ALA A 1 96 ? 10.762 0.410 -6.325 1.00 84.88 96 ALA A C 1
ATOM 694 O O . ALA A 1 96 ? 11.154 0.022 -7.429 1.00 84.88 96 ALA A O 1
ATOM 695 N N . TYR A 1 97 ? 11.061 1.630 -5.865 1.00 83.88 97 TYR A N 1
ATOM 696 C CA . TYR A 1 97 ? 11.911 2.570 -6.604 1.00 83.88 97 TYR A CA 1
ATOM 697 C C . TYR A 1 97 ? 13.340 2.057 -6.785 1.00 83.88 97 TYR A C 1
ATOM 699 O O . TYR A 1 97 ? 13.868 2.132 -7.896 1.00 83.88 97 TYR A O 1
ATOM 707 N N . ARG A 1 98 ? 13.954 1.503 -5.732 1.00 82.88 98 ARG A N 1
ATOM 708 C CA . ARG A 1 98 ? 15.310 0.942 -5.809 1.00 82.88 98 ARG A CA 1
ATOM 709 C C . ARG A 1 98 ? 15.383 -0.207 -6.814 1.00 82.88 98 ARG A C 1
ATOM 711 O O . ARG A 1 98 ? 16.214 -0.165 -7.714 1.00 82.88 98 ARG A O 1
ATOM 718 N N . LYS A 1 99 ? 14.440 -1.151 -6.742 1.00 81.88 99 LYS A N 1
ATOM 719 C CA . LYS A 1 99 ? 14.347 -2.278 -7.684 1.00 81.88 99 LYS A CA 1
ATOM 720 C C . LYS A 1 99 ? 14.218 -1.805 -9.136 1.00 81.88 99 LYS A C 1
ATOM 722 O O . LYS A 1 99 ? 14.799 -2.395 -10.042 1.00 81.88 99 LYS A O 1
ATOM 727 N N . ARG A 1 100 ? 13.481 -0.714 -9.373 1.00 78.81 100 ARG A N 1
ATOM 728 C CA . ARG A 1 100 ? 13.365 -0.105 -10.706 1.00 78.81 100 ARG A CA 1
ATOM 729 C C . ARG A 1 100 ? 14.676 0.528 -11.175 1.00 78.81 100 ARG A C 1
ATOM 731 O O . ARG A 1 100 ? 15.003 0.411 -12.352 1.00 78.81 100 ARG A O 1
ATOM 738 N N . GLN A 1 101 ? 15.401 1.217 -10.295 1.00 79.50 101 GLN A N 1
ATOM 739 C CA . GLN A 1 101 ? 16.703 1.792 -10.645 1.00 79.50 101 GLN A CA 1
ATOM 740 C C . GLN A 1 101 ? 17.712 0.700 -11.004 1.00 79.50 101 GLN A C 1
ATOM 742 O O . GLN A 1 101 ? 18.357 0.809 -12.040 1.00 79.50 101 GLN A O 1
ATOM 747 N N . GLU A 1 102 ? 17.780 -0.371 -10.214 1.00 79.38 102 GLU A N 1
ATOM 748 C CA . GLU A 1 102 ? 18.645 -1.527 -10.481 1.00 79.38 102 GLU A CA 1
ATOM 749 C C . GLU A 1 102 ? 18.323 -2.166 -11.844 1.00 79.38 102 GLU A C 1
ATOM 751 O O . GLU A 1 102 ? 19.213 -2.308 -12.682 1.00 79.38 102 GLU A O 1
ATOM 756 N N . ALA A 1 103 ? 17.042 -2.431 -12.128 1.00 72.12 103 ALA A N 1
ATOM 757 C CA . ALA A 1 103 ? 16.612 -2.995 -13.411 1.00 72.12 103 ALA A CA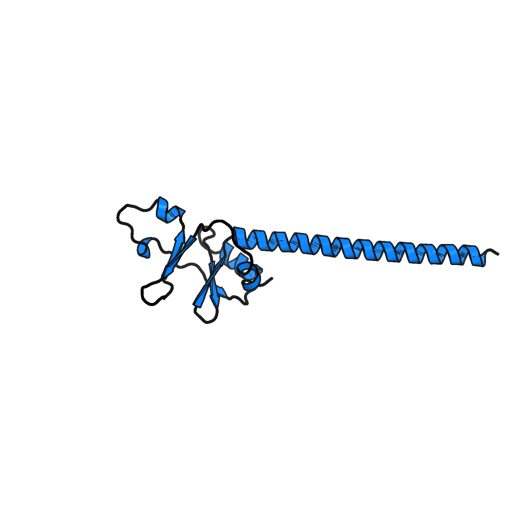 1
ATOM 758 C C . ALA A 1 103 ? 16.936 -2.082 -14.611 1.00 72.12 103 ALA A C 1
ATOM 760 O O . ALA A 1 103 ? 17.351 -2.556 -15.670 1.00 72.12 103 ALA A O 1
ATOM 761 N N . ASN A 1 104 ? 16.772 -0.765 -14.454 1.00 71.25 104 ASN A N 1
ATOM 762 C CA . ASN A 1 104 ? 17.124 0.195 -15.500 1.00 71.25 104 ASN A CA 1
ATOM 763 C C . ASN A 1 104 ? 18.641 0.245 -15.738 1.00 71.25 104 ASN A C 1
ATOM 765 O O . ASN A 1 104 ? 19.071 0.286 -16.888 1.00 71.25 104 ASN A O 1
ATOM 769 N N . MET A 1 105 ? 19.453 0.199 -14.677 1.00 70.50 105 MET A N 1
ATOM 770 C CA . MET A 1 105 ? 20.915 0.193 -14.788 1.00 70.50 105 MET A CA 1
ATOM 771 C C . MET A 1 105 ? 21.431 -1.058 -15.509 1.00 70.50 105 MET A C 1
ATOM 773 O O . MET A 1 105 ? 22.319 -0.953 -16.357 1.00 70.50 105 MET A O 1
ATOM 777 N N . GLU A 1 106 ? 20.860 -2.231 -15.228 1.00 70.88 106 GLU A N 1
ATOM 778 C CA . GLU A 1 106 ? 21.183 -3.467 -15.954 1.00 70.88 106 GLU A CA 1
ATOM 779 C C . GLU A 1 106 ? 20.810 -3.373 -17.438 1.00 70.88 106 GLU A C 1
ATOM 781 O O . GLU A 1 106 ? 21.592 -3.759 -18.317 1.00 70.88 106 GLU A O 1
ATOM 786 N N . HIS A 1 107 ? 19.637 -2.810 -17.737 1.00 67.50 107 HIS A N 1
ATOM 787 C CA . HIS A 1 107 ? 19.182 -2.634 -19.111 1.00 67.50 107 HIS A CA 1
ATOM 788 C C . HIS A 1 107 ? 20.087 -1.665 -19.888 1.00 67.50 107 HIS A C 1
ATOM 790 O O . HIS A 1 107 ? 20.553 -2.000 -20.982 1.00 67.50 107 HIS A O 1
ATOM 796 N N . ASP A 1 108 ? 20.432 -0.519 -19.301 1.00 66.81 108 ASP A N 1
ATOM 797 C CA . ASP A 1 108 ? 21.323 0.473 -19.910 1.00 66.81 108 ASP A CA 1
ATOM 798 C C . ASP A 1 108 ? 22.732 -0.087 -20.145 1.00 66.81 108 ASP A C 1
ATOM 800 O O . ASP A 1 108 ? 23.320 0.116 -21.216 1.00 66.81 108 ASP A O 1
ATOM 804 N N . ALA A 1 109 ? 23.259 -0.869 -19.197 1.00 68.94 109 ALA A N 1
ATOM 805 C CA . ALA A 1 109 ? 24.532 -1.564 -19.362 1.00 68.94 109 ALA A CA 1
ATOM 806 C C . ALA A 1 109 ? 24.500 -2.527 -20.563 1.00 68.94 109 ALA A C 1
ATOM 808 O O . ALA A 1 109 ? 25.427 -2.534 -21.381 1.00 68.94 109 ALA A O 1
ATOM 809 N N . SER A 1 110 ? 23.415 -3.290 -20.729 1.00 73.81 110 SER A N 1
ATOM 810 C CA . SER A 1 110 ? 23.256 -4.219 -21.857 1.00 73.81 110 SER A CA 1
ATOM 811 C C . SER A 1 110 ? 23.212 -3.503 -23.218 1.00 73.81 110 SER A C 1
ATOM 813 O O . SER A 1 110 ? 23.863 -3.938 -24.177 1.00 73.81 110 SER A O 1
ATOM 815 N N . ILE A 1 111 ? 22.537 -2.349 -23.297 1.00 73.88 111 ILE A N 1
ATOM 816 C CA . ILE A 1 111 ? 22.452 -1.525 -24.513 1.00 73.88 111 ILE A CA 1
ATOM 817 C C . ILE A 1 111 ? 23.828 -0.956 -24.873 1.00 73.88 111 ILE A C 1
ATOM 819 O O . ILE A 1 111 ? 24.245 -1.006 -26.038 1.00 73.88 111 ILE A O 1
ATOM 823 N N . LEU A 1 112 ? 24.559 -0.430 -23.888 1.00 77.00 112 LEU A N 1
ATOM 824 C CA . LEU A 1 112 ? 25.902 0.119 -24.090 1.00 77.00 112 LEU A CA 1
ATOM 825 C C . LEU A 1 112 ? 26.880 -0.949 -24.593 1.00 77.00 112 LEU A C 1
ATOM 827 O O . LEU A 1 112 ? 27.632 -0.701 -25.544 1.00 77.00 112 LEU A O 1
ATOM 831 N N . LEU A 1 113 ? 26.834 -2.155 -24.021 1.00 76.81 113 LEU A N 1
ATOM 832 C CA . LEU A 1 113 ? 27.641 -3.292 -24.468 1.00 76.81 113 LEU A CA 1
ATOM 833 C C . LEU A 1 113 ? 27.296 -3.708 -25.904 1.00 76.81 113 LEU A C 1
ATOM 835 O O . LEU A 1 113 ? 28.199 -3.912 -26.722 1.00 76.81 113 LEU A O 1
ATOM 839 N N . HIS A 1 114 ? 26.007 -3.762 -26.250 1.00 81.75 114 HIS A N 1
ATOM 840 C CA . HIS A 1 114 ? 25.565 -4.090 -27.605 1.00 81.75 114 HIS A CA 1
ATOM 841 C C . HIS A 1 114 ? 26.063 -3.067 -28.638 1.00 81.75 114 HIS A C 1
ATOM 843 O O . HIS A 1 114 ? 26.639 -3.439 -29.667 1.00 81.75 114 HIS A O 1
ATOM 849 N N . ARG A 1 115 ? 25.931 -1.767 -28.340 1.00 81.75 115 ARG A N 1
ATOM 850 C CA . ARG A 1 115 ? 26.449 -0.682 -29.193 1.00 81.75 115 ARG A CA 1
ATOM 851 C C . ARG A 1 115 ? 27.963 -0.766 -29.364 1.00 81.75 115 ARG A C 1
ATOM 853 O O . ARG A 1 115 ? 28.464 -0.601 -30.479 1.00 81.75 115 ARG A O 1
ATOM 860 N N . ARG A 1 116 ? 28.701 -1.058 -28.288 1.00 84.06 116 ARG A N 1
ATOM 861 C CA . ARG A 1 116 ? 30.160 -1.228 -28.344 1.00 84.06 116 ARG A CA 1
ATOM 862 C C . ARG A 1 116 ? 30.550 -2.396 -29.249 1.00 84.06 116 ARG A C 1
ATOM 864 O O . ARG A 1 116 ? 31.440 -2.229 -30.081 1.00 84.06 116 ARG A O 1
ATOM 871 N N . ARG A 1 117 ? 29.851 -3.533 -29.158 1.00 83.94 117 ARG A N 1
ATOM 872 C CA . ARG A 1 117 ? 30.080 -4.702 -30.026 1.00 83.94 117 ARG A CA 1
ATOM 873 C C . ARG A 1 117 ? 29.871 -4.364 -31.501 1.00 83.94 117 ARG A C 1
ATOM 875 O O . ARG A 1 117 ? 30.740 -4.652 -32.321 1.00 83.94 117 ARG A O 1
ATOM 882 N N . LEU A 1 118 ? 28.761 -3.703 -31.833 1.00 84.56 118 LEU A N 1
ATOM 883 C CA . LEU A 1 118 ? 28.475 -3.264 -33.202 1.00 84.56 118 LEU A CA 1
ATOM 884 C C . LEU A 1 118 ? 29.554 -2.312 -33.733 1.00 84.56 118 LEU A C 1
ATOM 886 O O . LEU A 1 118 ? 30.027 -2.487 -34.855 1.00 84.56 118 LEU A O 1
ATOM 890 N N . LYS A 1 119 ? 29.999 -1.349 -32.915 1.00 89.00 119 LYS A N 1
ATOM 891 C CA . LYS A 1 119 ? 31.069 -0.411 -33.287 1.00 89.00 119 LYS A CA 1
ATOM 892 C C . LYS A 1 119 ? 32.374 -1.140 -33.617 1.00 89.00 119 LYS A C 1
ATOM 894 O O . LYS A 1 119 ? 32.968 -0.862 -34.656 1.00 89.00 119 LYS A O 1
ATOM 899 N N . VAL A 1 120 ? 32.778 -2.101 -32.784 1.00 89.06 120 VAL A N 1
ATOM 900 C CA . VAL A 1 120 ? 33.980 -2.922 -33.016 1.00 89.06 120 VAL A CA 1
ATOM 901 C C . VAL A 1 120 ? 33.853 -3.735 -34.307 1.00 89.06 120 VAL A C 1
ATOM 903 O O . VAL A 1 120 ? 34.780 -3.748 -35.112 1.00 89.06 120 VAL A O 1
ATOM 906 N N . MET A 1 121 ? 32.698 -4.357 -34.566 1.00 84.12 121 MET A N 1
ATOM 907 C CA . MET A 1 121 ? 32.468 -5.115 -35.805 1.00 84.12 121 MET A CA 1
ATOM 908 C C . MET A 1 121 ? 32.546 -4.232 -37.057 1.00 84.12 121 MET A C 1
ATOM 910 O O . MET A 1 121 ? 33.155 -4.625 -38.053 1.00 84.12 121 MET A O 1
ATOM 914 N N . VAL A 1 122 ? 31.948 -3.038 -37.018 1.00 86.06 122 VAL A N 1
ATOM 915 C CA . VAL A 1 122 ? 32.002 -2.076 -38.130 1.00 86.06 122 VAL A CA 1
ATOM 916 C C . VAL A 1 122 ? 33.441 -1.623 -38.379 1.00 86.06 122 VAL A C 1
ATOM 918 O O . VAL A 1 122 ? 33.891 -1.639 -39.525 1.00 86.06 122 VAL A O 1
ATOM 921 N N . GLN A 1 123 ? 34.186 -1.286 -37.324 1.00 85.38 123 GLN A N 1
ATOM 922 C CA . GLN A 1 123 ? 35.603 -0.920 -37.425 1.00 85.38 123 GLN A CA 1
ATOM 923 C C . GLN A 1 123 ? 36.448 -2.069 -37.993 1.00 85.38 123 GLN A C 1
ATOM 925 O O . GLN A 1 123 ? 37.257 -1.845 -38.893 1.00 85.38 123 GLN A O 1
ATOM 930 N N . GLY A 1 124 ? 36.205 -3.307 -37.551 1.00 82.56 124 GLY A N 1
ATOM 931 C CA . GLY A 1 124 ? 36.854 -4.504 -38.089 1.00 82.56 124 GLY A CA 1
ATOM 932 C C . GLY A 1 124 ? 36.598 -4.685 -39.587 1.00 82.56 124 GLY A C 1
ATOM 933 O O . GLY A 1 124 ? 37.543 -4.835 -40.360 1.00 82.56 124 GLY A O 1
ATOM 934 N N . LYS A 1 125 ? 35.339 -4.577 -40.036 1.00 83.69 125 LYS A N 1
ATOM 935 C CA . LYS A 1 125 ? 34.987 -4.642 -41.469 1.00 83.69 125 LYS A CA 1
ATOM 936 C C . LYS A 1 125 ? 35.678 -3.551 -42.292 1.00 83.69 125 LYS A C 1
ATOM 938 O O . LYS A 1 125 ? 36.131 -3.818 -43.403 1.00 83.69 125 LYS A O 1
ATOM 943 N N . GLN A 1 126 ? 35.778 -2.331 -41.763 1.00 83.06 126 GLN A N 1
ATOM 944 C CA . GLN A 1 126 ? 36.467 -1.227 -42.439 1.00 83.06 126 GLN A CA 1
ATOM 945 C C . GLN A 1 126 ? 37.975 -1.473 -42.571 1.00 83.06 126 GLN A C 1
ATOM 947 O O . GLN A 1 126 ? 38.544 -1.174 -43.621 1.00 83.06 126 GLN A O 1
ATOM 952 N N . LEU A 1 127 ? 38.616 -2.036 -41.542 1.00 76.50 127 LEU A N 1
ATOM 953 C CA . LEU A 1 127 ? 40.031 -2.411 -41.583 1.00 76.50 127 LEU A CA 1
ATOM 954 C C . LEU A 1 127 ? 40.286 -3.507 -42.622 1.00 76.50 127 LEU A C 1
ATOM 956 O O . LEU A 1 127 ? 41.134 -3.322 -43.492 1.00 76.50 127 LEU A O 1
ATOM 960 N N . PHE A 1 128 ? 39.497 -4.587 -42.608 1.00 74.38 128 PHE A N 1
ATOM 961 C CA . PHE A 1 128 ? 39.605 -5.657 -43.606 1.00 74.38 128 PHE A CA 1
ATOM 962 C C . PHE A 1 128 ? 39.420 -5.139 -45.035 1.00 74.38 128 PHE A C 1
ATOM 964 O O . PHE A 1 128 ? 40.212 -5.470 -45.913 1.00 74.38 128 PHE A O 1
ATOM 971 N N . ARG A 1 129 ? 38.434 -4.263 -45.269 1.00 76.06 129 ARG A N 1
ATOM 972 C CA . ARG A 1 129 ? 38.196 -3.665 -46.591 1.00 76.06 129 ARG A CA 1
ATOM 973 C C . ARG A 1 129 ? 39.371 -2.803 -47.065 1.00 76.06 129 ARG A C 1
ATOM 975 O O . ARG A 1 129 ? 39.735 -2.875 -48.232 1.00 76.06 129 ARG A O 1
ATOM 982 N N . LYS A 1 130 ? 39.983 -2.009 -46.178 1.00 72.50 130 LYS A N 1
ATOM 983 C CA . LYS A 1 130 ? 41.162 -1.185 -46.507 1.00 72.50 130 LYS A CA 1
ATOM 984 C C . LYS A 1 130 ? 42.413 -2.020 -46.790 1.00 72.50 130 LYS A C 1
ATOM 986 O O . LYS A 1 130 ? 43.214 -1.617 -47.624 1.00 72.50 130 LYS A O 1
ATOM 991 N N . VAL A 1 131 ? 42.584 -3.153 -46.109 1.00 72.06 131 VAL A N 1
ATOM 992 C CA . VAL A 1 131 ? 43.709 -4.076 -46.341 1.00 72.06 131 VAL A CA 1
ATOM 993 C C . VAL A 1 131 ? 43.539 -4.831 -47.663 1.00 72.06 131 VAL A C 1
ATOM 995 O O . VAL A 1 131 ? 44.505 -4.964 -48.406 1.00 72.06 131 VAL A O 1
ATOM 998 N N . LEU A 1 132 ? 42.319 -5.266 -47.993 1.00 60.28 132 LEU A N 1
ATOM 999 C CA . LEU A 1 132 ? 42.011 -5.940 -49.262 1.00 60.28 132 LEU A CA 1
ATOM 1000 C C . LEU A 1 132 ? 42.119 -5.024 -50.490 1.00 60.28 132 LEU A C 1
ATOM 1002 O O . LEU A 1 132 ? 42.503 -5.502 -51.545 1.00 60.28 132 LEU A O 1
ATOM 1006 N N . LEU A 1 133 ? 41.818 -3.727 -50.359 1.00 58.88 133 LEU A N 1
ATOM 1007 C CA . LEU A 1 133 ? 41.922 -2.735 -51.445 1.00 58.88 133 LEU A CA 1
ATOM 1008 C C . LEU A 1 133 ? 43.336 -2.146 -51.635 1.00 58.88 133 LEU A C 1
ATOM 1010 O O . LEU A 1 133 ? 43.524 -1.294 -52.497 1.00 58.88 133 LEU A O 1
ATOM 1014 N N . ARG A 1 134 ? 44.312 -2.526 -50.798 1.00 58.06 134 ARG A N 1
ATOM 1015 C CA . ARG A 1 134 ? 45.723 -2.094 -50.899 1.00 58.06 134 ARG A CA 1
ATOM 1016 C C . ARG A 1 134 ? 46.638 -3.136 -51.564 1.00 58.06 134 ARG A C 1
ATOM 1018 O O . ARG A 1 134 ? 47.847 -2.918 -51.602 1.00 58.06 134 ARG A O 1
ATOM 1025 N N . LYS A 1 135 ? 46.078 -4.246 -52.044 1.00 47.97 135 LYS A N 1
ATOM 1026 C CA . LYS A 1 135 ? 46.723 -5.181 -52.973 1.00 47.97 135 LYS A CA 1
ATOM 1027 C C . LYS A 1 135 ? 46.162 -4.951 -54.367 1.00 47.97 135 LYS A C 1
ATOM 1029 O O . LYS A 1 135 ? 46.936 -5.167 -55.318 1.00 47.97 135 LYS A O 1
#

pLDDT: mean 80.61, std 9.19, range [47.97, 90.38]

Radius of gyration: 25.64 Å; chains: 1; bounding box: 66×25×83 Å

Sequence (135 aa):
LTVREVLASPAAAQDHL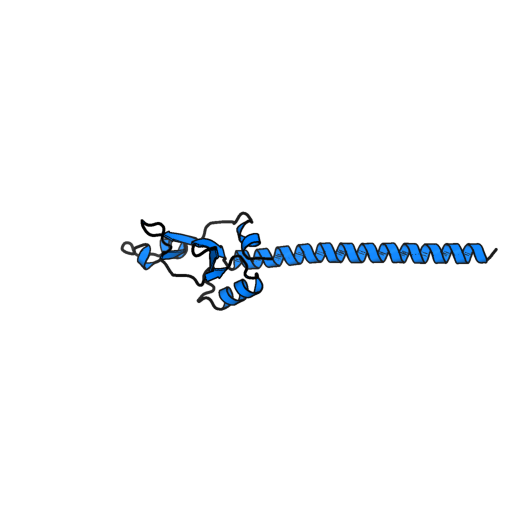FVVDEAEAFEGVVSLADLRNADAGATLATLAVMPQTVGTRDDLRTAAGELARSPGNGPLAVVEDHTVIGLLTLPNVLRAYRKRQEANMEHDASILLHRRRLKVMVQGKQLFRKVLLRK